Protein AF-A0A958W0D0-F1 (afdb_monomer_lite)

Secondary structure (DSSP, 8-state):
-PPP--TT--HHHHHHHHHHHHHHHHHHHHTSTT-----B-TTT-SBTTTT--HHHHHHHHHHHHHHHHHHHHHHH---HHHHHHHHHHHH-SSTT--SS-SS--HHHHHHHTTS--EEETTS-EESS--SSS-EEEPPPBTTB--

Radius of gyration: 18.26 Å; chains: 1; bounding box: 52×35×47 Å

Sequence (146 aa):
MKKLKIEDSSYGELFHSLLVSVYEEYVGTFEKDGAVPLVKDPMLGNNVAKFWTRAEFETFMRRIEESKNWAAKALETEDEATAIELWQKVFNEDEGEEYFPTTVDEVLKSILTRGSIFVSRTGNISGQKPLSEKALESPKHRYFGG

Foldseek 3Di:
DPDQPPPQDFPLRSVLVVLVVVLVQCVVQLPDPFGDDADADPPPRHRPRPPDGNVNRVVVNVLSVLLSVLSVVLQVDPDPQSNQVSVCSNPPPDPPDPPGDNDCDVVNVVLQALAWWWAFPVGDIGSDQDPPGDTDIGRDDPRGHD

Structure (mmCIF, N/CA/C/O backbone):
data_AF-A0A958W0D0-F1
#
_entry.id   AF-A0A958W0D0-F1
#
loop_
_atom_site.group_PDB
_atom_site.id
_atom_site.type_symbol
_atom_site.label_atom_id
_atom_site.label_alt_id
_atom_site.label_comp_id
_atom_site.label_asym_id
_atom_site.label_entity_id
_atom_site.label_seq_id
_atom_site.pdbx_PDB_ins_code
_atom_site.Cartn_x
_atom_site.Cartn_y
_atom_site.Cartn_z
_atom_site.occupancy
_atom_site.B_iso_or_equiv
_atom_site.auth_seq_id
_atom_site.auth_comp_id
_atom_site.auth_asym_id
_atom_site.auth_atom_id
_atom_site.pdbx_PDB_model_num
ATOM 1 N N . MET A 1 1 ? -5.419 -14.238 7.331 1.00 47.53 1 MET A N 1
ATOM 2 C CA . MET A 1 1 ? -4.106 -13.709 6.913 1.00 47.53 1 MET A CA 1
ATOM 3 C C . MET A 1 1 ? -3.398 -14.724 6.017 1.00 47.53 1 MET A C 1
ATOM 5 O O . MET A 1 1 ? -2.933 -15.758 6.496 1.00 47.53 1 MET A O 1
ATOM 9 N N . LYS A 1 2 ? -3.391 -14.488 4.701 1.00 49.97 2 LYS A N 1
ATOM 10 C CA . LYS A 1 2 ? -2.638 -15.309 3.741 1.00 49.97 2 LYS A CA 1
ATOM 11 C C . LYS A 1 2 ? -1.147 -15.029 3.970 1.00 49.97 2 LYS A C 1
ATOM 13 O O . LYS A 1 2 ? -0.759 -13.872 4.077 1.00 49.97 2 LYS A O 1
ATOM 18 N N . LYS A 1 3 ? -0.310 -16.060 4.126 1.00 57.03 3 LYS A N 1
ATOM 19 C CA . LYS A 1 3 ? 1.137 -15.847 4.296 1.00 57.03 3 LYS A CA 1
ATOM 20 C C . LYS A 1 3 ? 1.705 -15.244 3.010 1.00 57.03 3 LYS A C 1
ATOM 22 O O . LYS A 1 3 ? 1.501 -15.822 1.942 1.00 57.03 3 LYS A O 1
ATOM 27 N N . LEU A 1 4 ? 2.418 -14.122 3.130 1.00 58.56 4 LEU A N 1
ATOM 28 C CA . LEU A 1 4 ? 3.234 -13.575 2.048 1.00 58.56 4 LEU A CA 1
ATOM 29 C C . LEU A 1 4 ? 4.242 -14.652 1.633 1.00 58.56 4 LEU A C 1
ATOM 31 O O . LEU A 1 4 ? 5.027 -15.121 2.460 1.00 58.56 4 LEU A O 1
ATOM 35 N N . LYS A 1 5 ? 4.180 -15.092 0.376 1.00 61.25 5 LYS A N 1
ATOM 36 C CA . LYS A 1 5 ? 5.195 -15.978 -0.194 1.00 61.25 5 LYS A CA 1
ATOM 37 C C . LYS A 1 5 ? 6.357 -15.094 -0.615 1.00 61.25 5 LYS A C 1
ATOM 39 O O . LYS A 1 5 ? 6.271 -14.413 -1.622 1.00 61.25 5 LYS A O 1
ATOM 44 N N . ILE A 1 6 ? 7.379 -15.025 0.229 1.00 63.78 6 ILE A N 1
ATOM 45 C CA . ILE A 1 6 ? 8.530 -14.142 0.003 1.00 63.78 6 ILE A CA 1
ATOM 46 C C . ILE A 1 6 ? 9.465 -14.738 -1.054 1.00 63.78 6 ILE A C 1
ATOM 48 O O . ILE A 1 6 ? 10.073 -14.015 -1.833 1.00 63.78 6 ILE A O 1
ATOM 52 N N . GLU A 1 7 ? 9.548 -16.065 -1.086 1.00 65.38 7 GLU A N 1
ATOM 53 C CA . GLU A 1 7 ? 10.337 -16.815 -2.055 1.00 65.38 7 GLU A CA 1
ATOM 54 C C . GLU A 1 7 ? 9.701 -16.668 -3.451 1.00 65.38 7 GLU A C 1
ATOM 56 O O . GLU A 1 7 ? 8.486 -16.815 -3.603 1.00 65.38 7 GLU A O 1
ATOM 61 N N . ASP A 1 8 ? 10.526 -16.313 -4.438 1.00 68.12 8 ASP A N 1
ATOM 62 C CA . ASP A 1 8 ? 10.200 -16.150 -5.866 1.00 68.12 8 ASP A CA 1
ATOM 63 C C . ASP A 1 8 ? 9.255 -14.998 -6.263 1.00 68.12 8 ASP A C 1
ATOM 65 O O . ASP A 1 8 ? 8.892 -14.894 -7.433 1.00 68.12 8 ASP A O 1
ATOM 69 N N . SER A 1 9 ? 8.880 -14.105 -5.340 1.00 74.00 9 SER A N 1
ATOM 70 C CA . SER A 1 9 ? 8.062 -12.927 -5.675 1.00 74.00 9 SER A CA 1
ATOM 71 C C . SER A 1 9 ? 8.916 -11.697 -5.978 1.00 74.00 9 SER A C 1
ATOM 73 O O . SER A 1 9 ? 9.853 -11.368 -5.247 1.00 74.00 9 SER A O 1
ATOM 75 N N . SER A 1 10 ? 8.544 -10.964 -7.022 1.00 83.38 10 SER A N 1
ATOM 76 C CA . SER A 1 10 ? 9.090 -9.640 -7.318 1.00 83.38 10 SER A CA 1
ATOM 77 C C . SER A 1 10 ? 8.717 -8.618 -6.239 1.00 83.38 10 SER A C 1
ATOM 79 O O . SER A 1 10 ? 7.717 -8.768 -5.534 1.00 83.38 10 SER A O 1
ATOM 81 N N . TYR A 1 11 ? 9.472 -7.519 -6.132 1.00 85.75 11 TYR A N 1
ATOM 82 C CA . TYR A 1 11 ? 9.112 -6.436 -5.207 1.00 85.75 11 TYR A CA 1
ATOM 83 C C . TYR A 1 11 ? 7.728 -5.842 -5.495 1.00 85.75 11 TYR A C 1
ATOM 85 O O . TYR A 1 11 ? 7.007 -5.519 -4.553 1.00 85.75 11 TYR A O 1
ATOM 93 N N . GLY A 1 12 ? 7.328 -5.762 -6.768 1.00 90.00 12 GLY A N 1
ATOM 94 C CA . GLY A 1 12 ? 5.984 -5.322 -7.147 1.00 90.00 12 GLY A CA 1
ATOM 95 C C . GLY A 1 12 ? 4.894 -6.254 -6.606 1.00 90.00 12 GLY A C 1
ATOM 96 O O . GLY A 1 12 ? 3.917 -5.789 -6.019 1.00 90.00 12 GLY A O 1
ATOM 97 N N . GLU A 1 13 ? 5.085 -7.571 -6.718 1.00 89.94 13 GLU A N 1
ATOM 98 C CA . GLU A 1 13 ? 4.149 -8.573 -6.183 1.00 89.94 13 GLU A CA 1
ATOM 99 C C . GLU A 1 13 ? 4.112 -8.578 -4.653 1.00 89.94 13 GLU A C 1
ATOM 101 O O . GLU A 1 13 ? 3.032 -8.693 -4.063 1.00 89.94 13 GLU A O 1
ATOM 106 N N . LEU A 1 14 ? 5.265 -8.419 -3.998 1.00 91.12 14 LEU A N 1
ATOM 107 C CA . LEU A 1 14 ? 5.350 -8.310 -2.540 1.00 91.12 14 LEU A CA 1
ATOM 108 C C . LEU A 1 14 ? 4.633 -7.062 -2.033 1.00 91.12 14 LEU A C 1
ATOM 110 O O . LEU A 1 14 ? 3.876 -7.144 -1.065 1.00 91.12 14 LEU A O 1
ATOM 114 N N . PHE A 1 15 ? 4.831 -5.925 -2.699 1.00 92.94 15 PHE A N 1
ATOM 115 C CA . PHE A 1 15 ? 4.182 -4.672 -2.339 1.00 92.94 15 PHE A CA 1
ATOM 116 C C . PHE A 1 15 ? 2.665 -4.735 -2.555 1.00 92.94 15 PHE A C 1
ATOM 118 O O . PHE A 1 15 ? 1.903 -4.406 -1.647 1.00 92.94 15 PHE A O 1
ATOM 125 N N . HIS A 1 16 ? 2.205 -5.252 -3.699 1.00 94.88 16 HIS A N 1
ATOM 126 C CA . HIS A 1 16 ? 0.779 -5.497 -3.922 1.00 94.88 16 HIS A CA 1
ATOM 127 C C . HIS A 1 16 ? 0.196 -6.433 -2.850 1.00 94.88 16 HIS A C 1
ATOM 129 O O . HIS A 1 16 ? -0.845 -6.140 -2.262 1.00 94.88 16 HIS A O 1
ATOM 135 N N . SER A 1 17 ? 0.893 -7.523 -2.523 1.00 93.88 17 SER A N 1
ATOM 136 C CA . SER A 1 17 ? 0.440 -8.474 -1.501 1.00 93.88 17 SER A CA 1
ATOM 137 C C . SER A 1 17 ? 0.396 -7.861 -0.096 1.00 93.88 17 SER A C 1
ATOM 139 O O . SER A 1 17 ? -0.485 -8.208 0.698 1.00 93.88 17 SER A O 1
ATOM 141 N N . LEU A 1 18 ? 1.310 -6.939 0.221 1.00 95.00 18 LEU A N 1
ATOM 142 C CA . LEU A 1 18 ? 1.271 -6.148 1.451 1.00 95.00 18 LEU A CA 1
ATOM 143 C C . LEU A 1 18 ? 0.008 -5.278 1.497 1.00 95.00 18 LEU A C 1
ATOM 145 O O . LEU A 1 18 ? -0.720 -5.342 2.485 1.00 95.00 18 LEU A O 1
ATOM 149 N N . LEU A 1 19 ? -0.289 -4.530 0.429 1.00 97.00 19 LEU A N 1
ATOM 150 C CA . LEU A 1 19 ? -1.492 -3.692 0.343 1.00 97.00 19 LEU A CA 1
ATOM 151 C C . LEU A 1 19 ? -2.780 -4.512 0.486 1.00 97.00 19 LEU A C 1
ATOM 153 O O . LEU A 1 19 ? -3.673 -4.128 1.240 1.00 97.00 19 LEU A O 1
ATOM 157 N N . VAL A 1 20 ? -2.856 -5.669 -0.182 1.00 96.62 20 VAL A N 1
ATOM 158 C CA . VAL A 1 20 ? -3.970 -6.620 -0.029 1.00 96.62 20 VAL A CA 1
ATOM 159 C C . VAL A 1 20 ? -4.110 -7.048 1.430 1.00 96.62 20 VAL A C 1
ATOM 161 O O . VAL A 1 20 ? -5.204 -6.981 1.982 1.00 96.62 20 VAL A O 1
ATOM 164 N N . SER A 1 21 ? -3.006 -7.439 2.069 1.00 95.75 21 SER A N 1
ATOM 165 C CA . SER A 1 21 ? -3.019 -7.925 3.453 1.00 95.75 21 SER A CA 1
ATOM 166 C C . SER A 1 21 ? -3.483 -6.849 4.436 1.00 95.75 21 SER A C 1
ATOM 168 O O . SER A 1 21 ? -4.270 -7.140 5.331 1.00 95.75 21 SER A O 1
ATOM 170 N N . VAL A 1 22 ? -3.031 -5.604 4.256 1.00 95.88 22 VAL A N 1
ATOM 171 C CA . VAL A 1 22 ? -3.467 -4.460 5.072 1.00 95.88 22 VAL A CA 1
ATOM 172 C C . VAL A 1 22 ? -4.955 -4.180 4.862 1.00 95.88 22 VAL A C 1
ATOM 174 O O . VAL A 1 22 ? -5.684 -4.006 5.837 1.00 95.88 22 VAL A O 1
ATOM 177 N N . TYR A 1 23 ? -5.426 -4.169 3.611 1.00 96.94 23 TYR A N 1
ATOM 178 C CA . TYR A 1 23 ? -6.838 -3.944 3.305 1.00 96.94 23 TYR A CA 1
ATOM 179 C C . TYR A 1 23 ? -7.731 -5.017 3.941 1.00 96.94 23 TYR A C 1
ATOM 181 O O . TYR A 1 23 ? -8.692 -4.689 4.632 1.00 96.94 23 TYR A O 1
ATOM 189 N N . GLU A 1 24 ? -7.399 -6.297 3.747 1.00 96.62 24 GLU A N 1
ATOM 190 C CA . GLU A 1 24 ? -8.164 -7.428 4.285 1.00 96.62 24 GLU A CA 1
ATOM 191 C C . 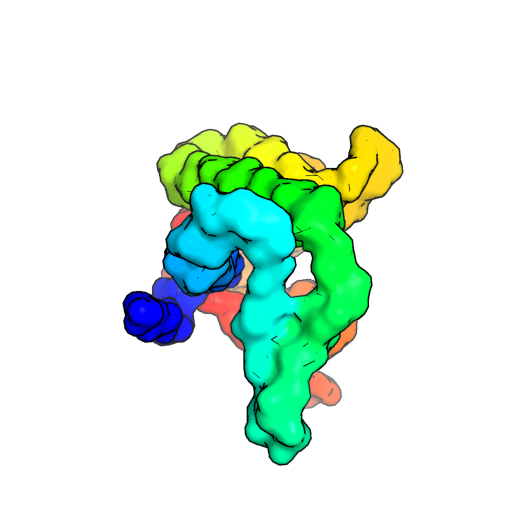GLU A 1 24 ? -8.213 -7.433 5.818 1.00 96.62 24 GLU A C 1
ATOM 193 O O . GLU A 1 24 ? -9.247 -7.771 6.393 1.00 96.62 24 GLU A O 1
ATOM 198 N N . GLU A 1 25 ? -7.122 -7.045 6.484 1.00 95.62 25 GLU A N 1
ATOM 199 C CA . GLU A 1 25 ? -7.065 -6.970 7.949 1.00 95.62 25 GLU A CA 1
ATOM 200 C C . GLU A 1 25 ? -8.042 -5.921 8.503 1.00 95.62 25 GLU A C 1
ATOM 202 O O . GLU A 1 25 ? -8.691 -6.141 9.529 1.00 95.62 25 GLU A O 1
ATOM 207 N N . TYR A 1 26 ? -8.175 -4.780 7.820 1.00 96.44 26 TYR A N 1
ATOM 208 C CA . TYR A 1 26 ? -8.872 -3.618 8.367 1.00 96.44 26 TYR A CA 1
ATOM 209 C C . TYR A 1 26 ? -10.241 -3.324 7.748 1.00 96.44 26 TYR A C 1
ATOM 211 O O . TYR A 1 26 ? -11.013 -2.597 8.376 1.00 96.44 26 TYR A O 1
ATOM 219 N N . VAL A 1 27 ? -10.606 -3.919 6.606 1.00 96.31 27 VAL A N 1
ATOM 220 C CA . VAL A 1 27 ? -11.892 -3.655 5.926 1.00 96.31 27 VAL A CA 1
ATOM 221 C C . VAL A 1 27 ? -13.104 -3.918 6.828 1.00 96.31 27 VAL A C 1
ATOM 223 O O . VAL A 1 27 ? -13.973 -3.063 6.960 1.00 96.31 27 VAL A O 1
ATOM 226 N N . GLY A 1 28 ? -13.115 -5.022 7.582 1.00 95.75 28 GLY A N 1
ATOM 227 C CA . GLY A 1 28 ? -14.219 -5.317 8.506 1.00 95.75 28 GLY A CA 1
ATOM 228 C C . GLY A 1 28 ? -14.299 -4.367 9.712 1.00 95.75 28 GLY A C 1
ATOM 229 O O . GLY A 1 28 ? -15.337 -4.272 10.367 1.00 95.75 28 GLY A O 1
ATOM 230 N N . THR A 1 29 ? -13.209 -3.664 10.041 1.00 94.38 29 THR A N 1
ATOM 231 C CA . THR A 1 29 ? -13.227 -2.578 11.037 1.00 94.38 29 THR A CA 1
ATOM 232 C C . THR A 1 29 ? -13.698 -1.276 10.399 1.00 94.38 29 THR A C 1
ATOM 234 O O . THR A 1 29 ? -14.484 -0.554 11.002 1.00 94.38 29 THR A O 1
ATOM 237 N N . PHE A 1 30 ? -13.260 -0.999 9.175 1.00 95.06 30 PHE A N 1
ATOM 238 C CA . PHE A 1 30 ? -13.639 0.174 8.392 1.00 95.06 30 PHE A CA 1
ATOM 239 C C . PHE A 1 30 ? -15.153 0.262 8.132 1.00 95.06 30 PHE A C 1
ATOM 241 O O . PHE A 1 30 ? -15.730 1.344 8.252 1.00 95.06 30 PHE A O 1
ATOM 248 N N . GLU A 1 31 ? -15.813 -0.872 7.888 1.00 94.31 31 GLU A N 1
ATOM 249 C CA . GLU A 1 31 ? -17.270 -0.960 7.686 1.00 94.31 31 GLU A CA 1
ATOM 250 C C . GLU A 1 31 ? -18.103 -0.619 8.936 1.00 94.31 31 GLU A C 1
ATOM 252 O O . GLU A 1 31 ? -19.304 -0.369 8.835 1.00 94.31 31 GLU A O 1
ATOM 257 N N . LYS A 1 32 ? -17.494 -0.598 10.127 1.00 94.88 32 LYS A N 1
ATOM 258 C CA . LYS A 1 32 ? -18.187 -0.243 11.372 1.00 94.88 32 LYS A CA 1
ATOM 259 C C . LYS A 1 32 ? -18.182 1.265 11.563 1.00 94.88 32 LYS A C 1
ATOM 261 O O . LYS A 1 32 ? -17.135 1.899 11.443 1.00 94.88 32 LYS A O 1
ATOM 266 N N . ASP A 1 33 ? -19.330 1.821 11.930 1.00 90.69 33 ASP A N 1
ATOM 267 C CA . ASP A 1 33 ? -19.461 3.255 12.177 1.00 90.69 33 ASP A CA 1
ATOM 268 C C . ASP A 1 33 ? -18.576 3.723 13.348 1.00 90.69 33 ASP A C 1
ATOM 270 O O . ASP A 1 33 ? -18.448 3.038 14.366 1.00 90.69 33 ASP A O 1
ATOM 274 N N . GLY A 1 34 ? -17.915 4.869 13.173 1.00 89.69 34 GLY A N 1
ATOM 275 C CA . GLY A 1 34 ? -17.024 5.483 14.167 1.00 89.69 34 GLY A CA 1
ATOM 276 C C . GLY A 1 34 ? -15.771 4.683 14.556 1.00 89.69 34 GLY A C 1
ATOM 277 O O . GLY A 1 34 ? -15.014 5.128 15.419 1.00 89.69 34 GLY A O 1
ATOM 278 N N . ALA A 1 35 ? -15.523 3.517 13.953 1.00 92.38 35 ALA A N 1
ATOM 279 C CA . ALA A 1 35 ? -14.394 2.665 14.313 1.00 92.38 35 ALA A CA 1
ATOM 280 C C . ALA A 1 35 ? -13.055 3.184 13.760 1.00 92.38 35 ALA A C 1
ATOM 282 O O . ALA A 1 35 ? -13.011 3.831 12.711 1.00 92.38 35 ALA A O 1
ATOM 283 N N . VAL A 1 36 ? -11.972 2.839 14.461 1.00 93.94 36 VAL A N 1
ATOM 284 C CA . VAL A 1 36 ? -10.562 3.132 14.137 1.00 93.94 36 VAL A CA 1
ATOM 285 C C . VAL A 1 36 ? -9.738 1.839 14.245 1.00 93.94 36 VAL A C 1
ATOM 287 O O . VAL A 1 36 ? -10.174 0.907 14.934 1.00 93.94 36 VAL A O 1
ATOM 290 N N . PRO A 1 37 ? -8.572 1.721 13.583 1.00 94.75 37 PRO A N 1
ATOM 291 C CA . PRO A 1 37 ? -7.854 0.457 13.527 1.00 94.75 37 PRO A CA 1
ATOM 292 C C . PRO A 1 37 ? -7.175 0.136 14.862 1.00 94.75 37 PRO A C 1
ATOM 294 O O . PRO A 1 37 ? -6.713 1.014 15.598 1.00 94.75 37 PRO A O 1
ATOM 297 N N . LEU A 1 38 ? -7.077 -1.161 15.154 1.00 93.62 38 LEU A N 1
ATOM 298 C CA . LEU A 1 38 ? -6.260 -1.682 16.244 1.00 93.62 38 LEU A CA 1
ATOM 299 C C . LEU A 1 38 ? -4.951 -2.223 15.667 1.00 93.62 38 LEU A C 1
ATOM 301 O O . LEU A 1 38 ? -4.914 -3.312 15.098 1.00 93.62 38 LEU A O 1
ATOM 305 N N . VAL A 1 39 ? -3.869 -1.474 15.851 1.00 92.62 39 VAL A N 1
ATOM 306 C CA . VAL A 1 39 ? -2.509 -1.902 15.516 1.00 92.62 39 VAL A CA 1
ATOM 307 C C . VAL A 1 39 ? -1.802 -2.213 16.827 1.00 92.62 39 VAL A C 1
ATOM 309 O O . VAL A 1 39 ? -1.440 -1.304 17.570 1.00 92.62 39 VAL A O 1
ATOM 312 N N . LYS A 1 40 ? -1.647 -3.495 17.161 1.00 91.94 40 LYS A N 1
ATOM 313 C CA . LYS A 1 40 ? -1.011 -3.885 18.425 1.00 91.94 40 LYS A CA 1
ATOM 314 C C . LYS A 1 40 ? 0.485 -3.599 18.383 1.00 91.94 40 LYS A C 1
ATOM 316 O O . LYS A 1 40 ? 1.183 -4.059 17.484 1.00 91.94 40 LYS A O 1
ATOM 321 N N . ASP A 1 41 ? 0.968 -2.901 19.399 1.00 92.00 41 ASP A N 1
ATOM 322 C CA . ASP A 1 41 ? 2.388 -2.774 19.680 1.00 92.00 41 ASP A CA 1
ATOM 323 C C . ASP A 1 41 ? 2.956 -4.171 20.004 1.00 92.00 41 ASP A C 1
ATOM 325 O O . ASP A 1 41 ? 2.457 -4.832 20.924 1.00 92.00 41 ASP A O 1
ATOM 329 N N . PRO A 1 42 ? 3.976 -4.643 19.266 1.00 89.00 42 PRO A N 1
ATOM 330 C CA . PRO A 1 42 ? 4.520 -5.987 19.432 1.00 89.00 42 PRO A CA 1
ATOM 331 C C . PRO A 1 42 ? 5.269 -6.191 20.759 1.00 89.00 42 PRO A C 1
ATOM 333 O O . PRO A 1 42 ? 5.503 -7.336 21.141 1.00 89.00 42 PRO A O 1
ATOM 336 N N . MET A 1 43 ? 5.648 -5.118 21.460 1.00 90.50 43 MET A N 1
ATOM 337 C CA . MET A 1 43 ? 6.371 -5.174 22.734 1.00 90.50 43 MET A CA 1
ATOM 338 C C . MET A 1 43 ? 5.495 -4.756 23.918 1.00 90.50 43 MET A C 1
ATOM 340 O O . MET A 1 43 ? 5.526 -5.403 24.962 1.00 90.50 43 MET A O 1
ATOM 344 N N . LEU A 1 44 ? 4.722 -3.677 23.771 1.00 88.44 44 LEU A N 1
ATOM 345 C CA . LEU A 1 44 ? 3.976 -3.050 24.868 1.00 88.44 44 LEU A CA 1
ATOM 346 C C . LEU A 1 44 ? 2.476 -3.372 24.858 1.00 88.44 44 LEU A C 1
ATOM 348 O O . LEU A 1 44 ? 1.775 -3.018 25.803 1.00 88.44 44 LEU A O 1
ATOM 352 N N . GLY A 1 45 ? 1.957 -4.001 23.798 1.00 85.00 45 GLY A N 1
ATOM 353 C CA . GLY A 1 45 ? 0.552 -4.416 23.683 1.00 85.00 45 GLY A CA 1
ATOM 354 C C . GLY A 1 45 ? -0.473 -3.283 23.523 1.00 85.00 45 GLY A C 1
ATOM 355 O O . GLY A 1 45 ? -1.660 -3.556 23.350 1.00 85.00 45 GLY A O 1
ATOM 356 N N . ASN A 1 46 ? -0.041 -2.020 23.553 1.00 89.75 46 ASN A N 1
ATOM 357 C CA . ASN A 1 46 ? -0.895 -0.854 23.329 1.00 89.75 46 ASN A CA 1
ATOM 358 C C . ASN A 1 46 ? -1.305 -0.720 21.854 1.00 89.75 46 ASN A C 1
ATOM 360 O O . ASN A 1 46 ? -0.640 -1.250 20.969 1.00 89.75 46 ASN A O 1
ATOM 364 N N . ASN A 1 47 ? -2.376 0.030 21.567 1.00 91.94 47 ASN A N 1
ATOM 365 C CA . ASN A 1 47 ? -2.705 0.389 20.186 1.00 91.94 47 ASN A CA 1
ATOM 366 C C . ASN A 1 47 ? -1.773 1.508 19.691 1.00 91.94 47 ASN A C 1
ATOM 368 O O . ASN A 1 47 ? -1.800 2.618 20.228 1.00 91.94 47 ASN A O 1
ATOM 372 N N . VAL A 1 48 ? -0.989 1.234 18.653 1.00 93.69 48 VAL A N 1
ATOM 373 C CA . VAL A 1 48 ? -0.124 2.213 17.979 1.00 93.69 48 VAL A CA 1
ATOM 374 C C . VAL A 1 48 ? -0.963 3.276 17.266 1.00 93.69 48 VAL A C 1
ATOM 376 O O . VAL A 1 48 ? -0.625 4.454 17.302 1.00 93.69 48 VAL A O 1
ATOM 379 N N . ALA A 1 49 ? -2.117 2.895 16.716 1.00 92.69 49 ALA A N 1
ATOM 380 C CA . ALA A 1 49 ? -3.040 3.799 16.030 1.00 92.69 49 ALA A CA 1
ATOM 381 C C . ALA A 1 49 ? -4.044 4.486 16.978 1.00 92.69 49 ALA A C 1
ATOM 383 O O . ALA A 1 49 ? -5.065 5.005 16.539 1.00 92.69 49 ALA A O 1
ATOM 384 N N . LYS A 1 50 ? -3.786 4.515 18.295 1.00 91.44 50 LYS A N 1
ATOM 385 C CA . LYS A 1 50 ? -4.730 5.050 19.301 1.00 91.44 50 LYS A CA 1
ATOM 386 C C . LYS A 1 50 ? -5.117 6.523 19.126 1.00 91.44 50 LYS A C 1
ATOM 388 O O . LYS A 1 50 ? -6.089 6.953 19.733 1.00 91.44 50 LYS A O 1
ATOM 393 N N . PHE A 1 51 ? -4.333 7.291 18.374 1.00 94.00 51 PHE A N 1
ATOM 394 C CA . PHE A 1 51 ? -4.584 8.712 18.125 1.00 94.00 51 PHE A CA 1
ATOM 395 C C . PHE A 1 51 ? -5.254 8.982 16.781 1.00 94.00 51 PHE A C 1
ATOM 397 O O . PHE A 1 51 ? -5.522 10.138 16.478 1.00 94.00 51 PHE A O 1
ATOM 404 N N . TRP A 1 52 ? -5.522 7.945 15.987 1.00 96.06 52 TRP A N 1
ATOM 405 C CA . TRP A 1 52 ? -6.216 8.124 14.724 1.00 96.06 52 TRP A CA 1
ATOM 406 C C . TRP A 1 52 ? -7.668 8.504 14.973 1.00 96.06 52 TRP A C 1
ATOM 408 O O . TRP A 1 52 ? -8.384 7.876 15.754 1.00 96.06 52 TRP A O 1
ATOM 418 N N . THR A 1 53 ? -8.099 9.529 14.262 1.00 96.06 53 THR A N 1
ATOM 419 C CA . THR A 1 53 ? -9.495 9.877 14.066 1.00 96.06 53 THR A CA 1
ATOM 420 C C . THR A 1 53 ? -10.127 8.954 13.027 1.00 96.06 53 THR A C 1
ATOM 422 O O . THR A 1 53 ? -9.450 8.304 12.223 1.00 96.06 53 THR A O 1
ATOM 425 N N . ARG A 1 54 ? -11.464 8.931 12.997 1.00 95.56 54 ARG A N 1
ATOM 426 C CA . ARG A 1 54 ? -12.211 8.229 11.949 1.00 95.56 54 ARG A CA 1
ATOM 427 C C . ARG A 1 54 ? -11.815 8.710 10.546 1.00 95.56 54 ARG A C 1
ATOM 429 O O . ARG A 1 54 ? -11.571 7.883 9.678 1.00 95.56 54 ARG A O 1
ATOM 436 N N . ALA A 1 55 ? -11.699 10.022 10.342 1.00 96.25 55 ALA A N 1
ATOM 437 C CA . ALA A 1 55 ? -11.385 10.612 9.038 1.00 96.25 55 ALA A CA 1
ATOM 438 C C . ALA A 1 55 ? -9.984 10.228 8.521 1.00 96.25 55 ALA A C 1
ATOM 440 O O . ALA A 1 55 ? -9.798 9.985 7.326 1.00 96.25 55 ALA A O 1
ATOM 441 N N . GLU A 1 56 ? -8.996 10.133 9.415 1.00 96.31 56 GLU A N 1
ATOM 442 C CA . GLU A 1 56 ? -7.653 9.654 9.063 1.00 96.31 56 GLU A CA 1
ATOM 443 C C . GLU A 1 56 ? -7.686 8.181 8.655 1.00 96.31 56 GLU A C 1
ATOM 445 O O . GLU A 1 56 ? -7.081 7.808 7.650 1.00 96.31 56 GLU A O 1
ATOM 450 N N . PHE A 1 57 ? -8.454 7.352 9.371 1.00 96.69 57 PHE A N 1
ATOM 451 C CA . PHE A 1 57 ? -8.620 5.951 9.000 1.00 96.69 57 PHE A CA 1
ATOM 452 C C . PHE A 1 57 ? -9.330 5.782 7.651 1.00 96.69 57 PHE A C 1
ATOM 454 O O . PHE A 1 57 ? -8.912 4.956 6.842 1.00 96.69 57 PHE A O 1
ATOM 461 N N . GLU A 1 58 ? -10.359 6.582 7.372 1.00 96.31 58 GLU A N 1
ATOM 462 C CA . GLU A 1 58 ? -11.046 6.576 6.076 1.00 96.31 58 GLU A CA 1
ATOM 463 C C . GLU A 1 58 ? -10.110 6.975 4.936 1.00 96.31 58 GLU A C 1
ATOM 465 O O . GLU A 1 58 ? -10.066 6.308 3.901 1.00 96.31 58 GLU A O 1
ATOM 470 N N . THR A 1 59 ? -9.315 8.025 5.146 1.00 96.06 59 THR A N 1
ATOM 471 C CA . THR A 1 59 ? -8.316 8.471 4.171 1.00 96.06 59 THR A CA 1
ATOM 472 C C . THR A 1 59 ? -7.279 7.381 3.917 1.00 96.06 59 THR A C 1
ATOM 474 O O . THR A 1 59 ? -6.972 7.087 2.762 1.00 96.06 59 THR A O 1
ATOM 477 N N . PHE A 1 60 ? -6.787 6.740 4.979 1.00 95.88 60 PHE A N 1
ATOM 478 C CA . PHE A 1 60 ? -5.856 5.623 4.885 1.00 95.88 60 PHE A CA 1
ATOM 479 C C . PHE A 1 60 ? -6.450 4.449 4.097 1.00 95.88 60 PHE A C 1
ATOM 481 O O . PHE A 1 60 ? -5.842 4.001 3.128 1.00 95.88 60 PHE A O 1
ATOM 488 N N . MET A 1 61 ? -7.649 3.980 4.455 1.00 97.19 61 MET A N 1
ATOM 489 C CA . MET A 1 61 ? -8.287 2.842 3.781 1.00 97.19 61 MET A CA 1
ATOM 490 C C . MET A 1 61 ? -8.575 3.127 2.309 1.00 97.19 61 MET A C 1
ATOM 492 O O . MET A 1 61 ? -8.318 2.262 1.471 1.00 97.19 61 MET A O 1
ATOM 496 N N . ARG A 1 62 ? -9.019 4.348 1.978 1.00 96.44 62 ARG A N 1
ATOM 497 C CA . ARG A 1 62 ? -9.195 4.779 0.586 1.00 96.44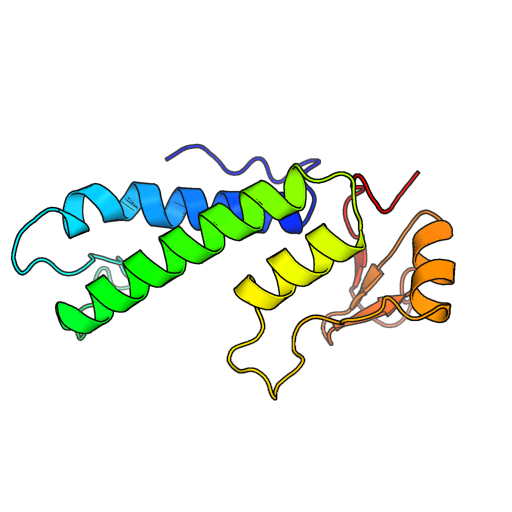 62 ARG A CA 1
ATOM 498 C C . ARG A 1 62 ? -7.881 4.707 -0.191 1.00 96.44 62 ARG A C 1
ATOM 500 O O . ARG A 1 62 ? -7.852 4.128 -1.272 1.00 96.44 62 ARG A O 1
ATOM 507 N N . ARG A 1 63 ? -6.783 5.236 0.363 1.00 95.88 63 ARG A N 1
ATOM 508 C CA . ARG A 1 63 ? -5.463 5.182 -0.291 1.00 95.88 63 ARG A CA 1
ATOM 509 C C . ARG A 1 63 ? -4.946 3.755 -0.449 1.00 95.88 63 ARG A C 1
ATOM 511 O O . ARG A 1 63 ? -4.437 3.416 -1.510 1.00 95.88 63 ARG A O 1
ATOM 518 N N . ILE A 1 64 ? -5.123 2.899 0.557 1.00 97.56 64 ILE A N 1
ATOM 519 C CA . ILE A 1 64 ? -4.765 1.478 0.455 1.00 97.56 64 ILE A CA 1
ATOM 520 C C . ILE A 1 64 ? -5.557 0.795 -0.667 1.00 97.56 64 ILE A C 1
ATOM 522 O O . ILE A 1 64 ? -4.981 0.031 -1.440 1.00 97.56 64 ILE A O 1
ATOM 526 N N . GLU A 1 65 ? -6.857 1.066 -0.786 1.00 97.62 65 GLU A N 1
ATOM 527 C CA . GLU A 1 65 ? -7.703 0.494 -1.835 1.00 97.62 65 GLU A CA 1
ATOM 528 C C . GLU A 1 65 ? -7.301 0.957 -3.240 1.00 97.62 65 GLU A C 1
ATOM 530 O O . GLU A 1 65 ? -7.125 0.124 -4.133 1.00 97.62 65 GLU A O 1
ATOM 535 N N . GLU A 1 66 ? -7.116 2.265 -3.426 1.00 96.88 66 GLU A N 1
ATOM 536 C CA . GLU A 1 66 ? -6.651 2.867 -4.680 1.00 96.88 66 GLU A CA 1
ATOM 537 C C . GLU A 1 66 ? -5.306 2.269 -5.108 1.00 96.88 66 GLU A C 1
ATOM 539 O O . GLU A 1 66 ? -5.203 1.692 -6.196 1.00 96.88 66 GLU A O 1
ATOM 544 N N . SER A 1 67 ? -4.308 2.308 -4.221 1.00 96.81 67 SER A N 1
ATOM 545 C CA . SER A 1 67 ? -2.964 1.803 -4.504 1.00 96.81 67 SER A CA 1
ATOM 546 C C . SER A 1 67 ? -2.950 0.302 -4.766 1.00 96.81 67 SER A C 1
ATOM 548 O O . SER A 1 67 ? -2.241 -0.152 -5.663 1.00 96.81 67 SER A O 1
ATOM 550 N N . LYS A 1 68 ? -3.762 -0.485 -4.044 1.00 96.88 68 LYS A N 1
ATOM 551 C CA . LYS A 1 68 ? -3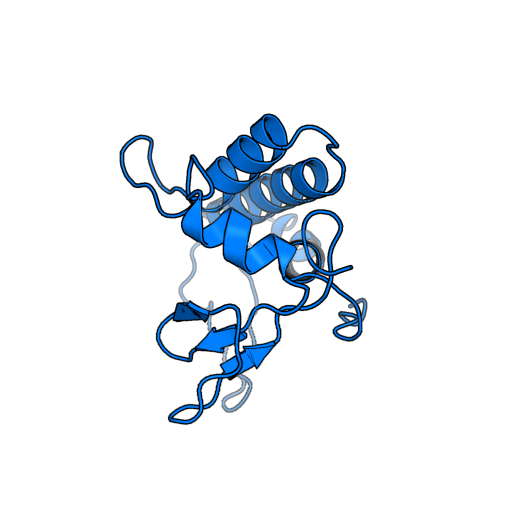.905 -1.929 -4.290 1.00 96.88 68 LYS A CA 1
ATOM 552 C C . LYS A 1 68 ? -4.401 -2.180 -5.712 1.00 96.88 68 LYS A C 1
ATOM 554 O O . LYS A 1 68 ? -3.843 -3.015 -6.420 1.00 96.88 68 LYS A O 1
ATOM 559 N N . ASN A 1 69 ? -5.420 -1.437 -6.141 1.00 97.62 69 ASN A N 1
ATOM 560 C CA . ASN A 1 69 ? -6.013 -1.586 -7.467 1.00 97.62 69 ASN A CA 1
ATOM 561 C C . ASN A 1 69 ? -5.066 -1.127 -8.586 1.00 97.62 69 ASN A C 1
ATOM 563 O O . ASN A 1 69 ? -5.034 -1.751 -9.647 1.00 97.62 69 ASN A O 1
ATOM 567 N N . TRP A 1 70 ? -4.292 -0.059 -8.380 1.00 97.75 70 TRP A N 1
ATOM 568 C CA . TRP A 1 70 ? -3.277 0.368 -9.349 1.00 97.75 70 TRP A CA 1
ATOM 569 C C . TRP A 1 70 ? -2.120 -0.623 -9.443 1.00 97.75 70 TRP A C 1
ATOM 571 O O . TRP A 1 70 ? -1.762 -1.010 -10.552 1.00 97.75 70 TRP A O 1
ATOM 581 N N . ALA A 1 71 ? -1.605 -1.104 -8.308 1.00 96.25 71 ALA A N 1
ATOM 582 C CA . ALA A 1 71 ? -0.542 -2.105 -8.275 1.00 96.25 71 ALA A CA 1
ATOM 583 C C . ALA A 1 71 ? -0.968 -3.416 -8.958 1.00 96.25 71 ALA A C 1
ATOM 585 O O . ALA A 1 71 ? -0.204 -3.968 -9.745 1.00 96.25 71 ALA A O 1
ATOM 586 N N . ALA A 1 72 ? -2.202 -3.882 -8.732 1.00 96.62 72 ALA A N 1
ATOM 587 C CA . ALA A 1 72 ? -2.744 -5.052 -9.427 1.00 96.62 72 ALA A CA 1
ATOM 588 C C . ALA A 1 72 ? -2.720 -4.865 -10.954 1.00 96.62 72 ALA A C 1
ATOM 590 O O . ALA A 1 72 ? -2.162 -5.689 -11.676 1.00 96.62 72 ALA A O 1
ATOM 591 N N . LYS A 1 73 ? -3.235 -3.730 -11.445 1.00 96.88 73 LYS A N 1
ATOM 592 C CA . LYS A 1 73 ? -3.235 -3.407 -12.881 1.00 96.88 73 LYS A CA 1
ATOM 593 C C . LYS A 1 73 ? -1.820 -3.288 -13.454 1.00 96.88 73 LYS A C 1
ATOM 595 O O . LYS A 1 73 ? -1.588 -3.716 -14.580 1.00 96.88 73 LYS A O 1
ATOM 600 N N . ALA A 1 74 ? -0.879 -2.731 -12.691 1.00 94.25 74 ALA A N 1
ATOM 601 C CA . ALA A 1 74 ? 0.509 -2.567 -13.121 1.00 94.25 74 ALA A CA 1
ATOM 602 C C . ALA A 1 74 ? 1.238 -3.913 -13.266 1.00 94.25 74 ALA A C 1
ATOM 604 O O . ALA A 1 74 ? 2.138 -4.049 -14.091 1.00 94.25 74 ALA A O 1
ATOM 605 N N . LEU A 1 75 ? 0.850 -4.911 -12.467 1.00 93.12 75 LEU A N 1
ATOM 606 C CA . LEU A 1 75 ? 1.373 -6.275 -12.559 1.00 93.12 75 LEU A CA 1
ATOM 607 C C . LEU A 1 75 ? 0.728 -7.074 -13.699 1.00 93.12 75 LEU A C 1
ATOM 609 O O . LEU A 1 75 ? 1.366 -7.956 -14.273 1.00 93.12 75 LEU A O 1
ATOM 613 N N . GLU A 1 76 ? -0.532 -6.784 -14.023 1.00 93.81 76 GLU A N 1
ATOM 614 C CA . GLU A 1 76 ? -1.270 -7.470 -15.085 1.00 93.81 76 GLU A CA 1
ATOM 615 C C . GLU A 1 76 ? -0.933 -6.938 -16.480 1.00 93.81 76 GLU A C 1
ATOM 617 O O . GLU A 1 76 ? -0.848 -7.736 -17.414 1.00 93.81 76 GLU 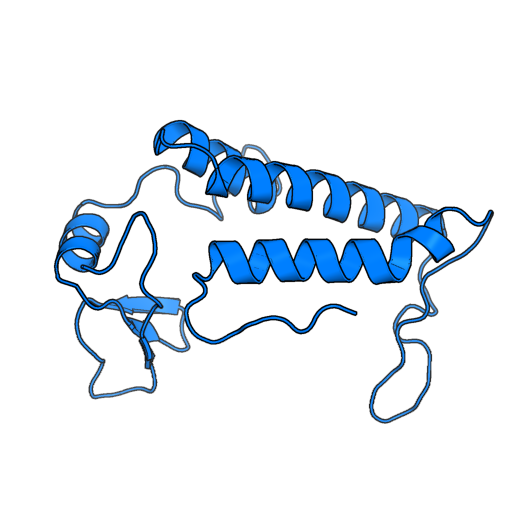A O 1
ATOM 622 N N . THR A 1 77 ? -0.704 -5.628 -16.619 1.00 92.06 77 THR A N 1
ATOM 623 C CA . THR A 1 77 ? -0.430 -4.992 -17.915 1.00 92.06 77 THR A CA 1
ATOM 624 C C . THR A 1 77 ? 0.841 -5.534 -18.580 1.00 92.06 77 THR A C 1
ATOM 626 O O . THR A 1 77 ? 1.821 -5.889 -17.919 1.00 92.06 77 THR A O 1
ATOM 629 N N . GLU A 1 78 ? 0.812 -5.601 -19.911 1.00 88.81 78 GLU A N 1
ATOM 630 C CA . GLU A 1 78 ? 1.960 -5.959 -20.756 1.00 88.81 78 GLU A CA 1
ATOM 631 C C . GLU A 1 78 ? 2.655 -4.720 -21.342 1.00 88.81 78 GLU A C 1
ATOM 633 O O . GLU A 1 78 ? 3.786 -4.814 -21.814 1.00 88.81 78 GLU A O 1
ATOM 638 N N . ASP A 1 79 ? 1.996 -3.557 -21.297 1.00 89.19 79 ASP A N 1
ATOM 639 C CA . ASP A 1 79 ? 2.561 -2.288 -21.749 1.00 89.19 79 ASP A CA 1
ATOM 640 C C . ASP A 1 79 ? 3.375 -1.614 -20.634 1.00 89.19 79 ASP A C 1
ATOM 642 O O . ASP A 1 79 ? 2.831 -1.250 -19.587 1.00 89.19 79 ASP A O 1
ATOM 646 N N . GLU A 1 80 ? 4.677 -1.434 -20.880 1.00 86.25 80 GLU A N 1
ATOM 647 C CA . GLU A 1 80 ? 5.637 -0.844 -19.937 1.00 86.25 80 GLU A CA 1
ATOM 648 C C . GLU A 1 80 ? 5.252 0.593 -19.563 1.00 86.25 80 GLU A C 1
ATOM 650 O O . GLU A 1 80 ? 5.304 0.950 -18.386 1.00 86.25 80 GLU A O 1
ATOM 655 N N . ALA A 1 81 ? 4.807 1.402 -20.531 1.00 87.88 81 ALA A N 1
ATOM 656 C CA . ALA A 1 81 ? 4.413 2.788 -20.279 1.00 87.88 81 ALA A CA 1
ATOM 657 C C . ALA A 1 81 ? 3.199 2.854 -19.341 1.00 87.88 81 ALA A C 1
ATOM 659 O O . ALA A 1 81 ? 3.238 3.532 -18.314 1.00 87.88 81 ALA A O 1
ATOM 660 N N . THR A 1 82 ? 2.167 2.054 -19.620 1.00 89.44 82 THR A N 1
ATOM 661 C CA . THR A 1 82 ? 0.999 1.915 -18.740 1.00 89.44 82 THR A CA 1
ATOM 662 C C . THR A 1 82 ? 1.386 1.403 -17.347 1.00 89.44 82 THR A C 1
ATOM 664 O O . THR A 1 82 ? 0.837 1.866 -16.345 1.00 89.44 82 THR A O 1
ATOM 667 N N . ALA A 1 83 ? 2.331 0.460 -17.246 1.00 91.31 83 ALA A N 1
ATOM 668 C CA . ALA A 1 83 ? 2.808 -0.035 -15.954 1.00 91.31 83 ALA A CA 1
ATOM 669 C C . ALA A 1 83 ? 3.470 1.080 -15.133 1.00 91.31 83 ALA A C 1
ATOM 671 O O . ALA A 1 83 ? 3.187 1.209 -13.941 1.00 91.31 83 ALA A O 1
ATOM 672 N N . ILE A 1 84 ? 4.314 1.897 -15.772 1.00 90.00 84 ILE A N 1
ATOM 673 C CA . ILE A 1 84 ? 4.982 3.044 -15.145 1.00 90.00 84 ILE A CA 1
ATOM 674 C C . ILE A 1 84 ? 3.945 4.054 -14.653 1.00 90.00 84 ILE A C 1
ATOM 676 O O . ILE A 1 84 ? 3.977 4.412 -13.480 1.00 90.00 84 ILE A O 1
ATOM 680 N N . GLU A 1 85 ? 2.977 4.442 -15.486 1.00 91.00 85 GLU A N 1
ATOM 681 C CA . GLU A 1 85 ? 1.921 5.384 -15.089 1.00 91.00 85 GLU A CA 1
ATOM 682 C C . GLU A 1 85 ? 1.115 4.888 -13.877 1.00 91.00 85 GLU A C 1
ATOM 684 O O . GLU A 1 85 ? 0.730 5.664 -12.999 1.00 91.00 85 GLU A O 1
ATOM 689 N N . LEU A 1 86 ? 0.846 3.582 -13.803 1.00 94.25 86 LEU A N 1
ATOM 690 C CA . LEU A 1 86 ? 0.142 2.984 -12.670 1.00 94.25 86 LEU A CA 1
ATOM 691 C C . LEU A 1 86 ? 0.995 2.983 -11.397 1.00 94.25 86 LEU A C 1
ATOM 693 O O . LEU A 1 86 ? 0.463 3.271 -10.326 1.00 94.25 86 LEU A O 1
ATOM 697 N N . TRP A 1 87 ? 2.299 2.712 -11.495 1.00 93.12 87 TRP A N 1
ATOM 698 C CA . TRP A 1 87 ? 3.213 2.810 -10.352 1.00 93.12 87 TRP A CA 1
ATOM 699 C C . TRP A 1 87 ? 3.453 4.254 -9.905 1.00 93.12 87 TRP A C 1
ATOM 701 O O . TRP A 1 87 ? 3.551 4.510 -8.706 1.00 93.12 87 TRP A O 1
ATOM 711 N N . GLN A 1 88 ? 3.453 5.211 -10.828 1.00 91.81 88 GLN A N 1
ATOM 712 C CA . GLN A 1 88 ? 3.511 6.633 -10.500 1.00 91.81 88 GLN A CA 1
ATOM 713 C C . GLN A 1 88 ? 2.290 7.071 -9.692 1.00 91.81 88 GLN A C 1
ATOM 715 O O . GLN A 1 88 ? 2.452 7.770 -8.702 1.00 91.81 88 GLN A O 1
ATOM 720 N N . LYS A 1 89 ? 1.083 6.585 -10.012 1.00 92.00 89 LYS A N 1
ATOM 721 C CA . LYS A 1 89 ? -0.110 6.851 -9.181 1.00 92.00 89 LYS A CA 1
ATOM 722 C C . LYS A 1 89 ? 0.024 6.325 -7.750 1.00 92.00 89 LYS A C 1
ATOM 724 O O . LYS A 1 89 ? -0.595 6.867 -6.844 1.00 92.00 89 LYS A O 1
ATOM 729 N N . VAL A 1 90 ? 0.801 5.260 -7.548 1.00 92.75 90 VAL A N 1
ATOM 730 C CA . VAL A 1 90 ? 1.023 4.653 -6.229 1.00 92.75 90 VAL A CA 1
ATOM 731 C C . VAL A 1 90 ? 2.033 5.443 -5.394 1.00 92.75 90 VAL A C 1
ATOM 733 O O . VAL A 1 90 ? 1.836 5.560 -4.186 1.00 92.75 90 VAL A O 1
ATOM 736 N N . PHE A 1 91 ? 3.117 5.924 -6.008 1.00 90.31 91 PHE A N 1
ATOM 737 C CA . PHE A 1 91 ? 4.280 6.455 -5.285 1.00 90.31 91 PHE A CA 1
ATOM 738 C C . PHE A 1 91 ? 4.491 7.962 -5.412 1.00 90.31 91 PHE A C 1
ATOM 740 O O . PHE A 1 91 ? 5.144 8.537 -4.546 1.00 90.31 91 PHE A O 1
ATOM 747 N N . ASN A 1 92 ? 3.971 8.603 -6.456 1.00 87.69 92 ASN A N 1
ATOM 748 C CA . ASN A 1 92 ? 4.082 10.048 -6.594 1.00 87.69 92 ASN A CA 1
ATOM 749 C C . ASN A 1 92 ? 2.948 10.700 -5.800 1.00 87.69 92 ASN A C 1
ATOM 751 O O . ASN A 1 92 ? 1.777 10.364 -5.986 1.00 87.69 92 ASN A O 1
ATOM 755 N N . GLU A 1 93 ? 3.302 11.601 -4.886 1.00 70.00 93 GLU A N 1
ATOM 756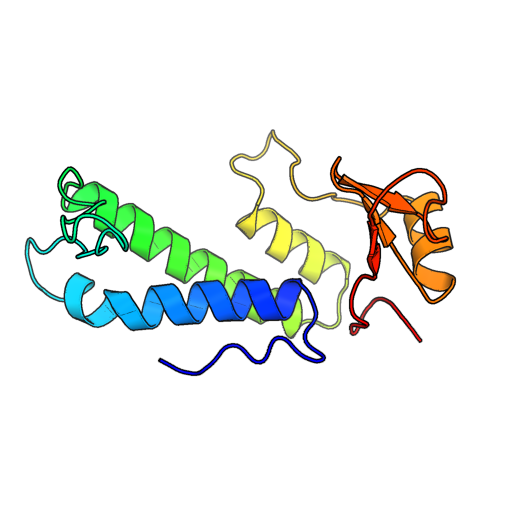 C CA . GLU A 1 93 ? 2.329 12.267 -4.015 1.00 70.00 93 GLU A CA 1
ATOM 757 C C . GLU A 1 93 ? 1.543 13.355 -4.768 1.00 70.00 93 GLU A C 1
ATOM 759 O O . GLU A 1 93 ? 0.334 13.461 -4.567 1.00 70.00 93 GLU A O 1
ATOM 764 N N . ASP A 1 94 ? 2.202 14.077 -5.688 1.00 63.81 94 ASP A N 1
ATOM 765 C CA . ASP A 1 94 ? 1.661 15.194 -6.477 1.00 63.81 94 ASP A CA 1
ATOM 766 C C . ASP A 1 94 ? 2.271 15.245 -7.899 1.00 63.81 94 ASP A C 1
ATOM 768 O O . ASP A 1 94 ? 3.343 14.692 -8.146 1.00 63.81 94 ASP A O 1
ATOM 772 N N . GLU A 1 95 ? 1.637 15.970 -8.837 1.00 59.44 95 GLU A N 1
ATOM 773 C CA . GLU A 1 95 ? 2.079 16.136 -10.246 1.00 59.44 95 GLU A CA 1
ATOM 774 C C . GLU A 1 95 ? 3.493 16.748 -10.420 1.00 59.44 95 GLU A C 1
ATOM 776 O O . GLU A 1 95 ? 3.994 16.827 -11.541 1.00 59.44 95 GLU A O 1
ATOM 781 N N . GLY A 1 96 ? 4.141 17.190 -9.337 1.00 57.94 96 GLY A N 1
ATOM 782 C CA . GLY A 1 96 ? 5.454 17.844 -9.353 1.00 57.94 96 GLY A CA 1
ATOM 783 C C . GLY A 1 96 ? 6.603 17.062 -8.711 1.00 57.94 96 GLY A C 1
ATOM 784 O O . GLY A 1 96 ? 7.748 17.489 -8.858 1.00 57.94 96 GLY A O 1
ATOM 785 N N . GLU A 1 97 ? 6.337 15.950 -8.016 1.00 66.06 97 GLU A N 1
ATOM 786 C CA . GLU A 1 97 ? 7.374 15.167 -7.329 1.00 66.06 97 GLU A CA 1
ATOM 787 C C . GLU A 1 97 ? 7.506 13.762 -7.928 1.00 66.06 97 GLU A C 1
ATOM 789 O O . GLU A 1 97 ? 6.610 12.921 -7.839 1.00 66.06 97 GLU A O 1
ATOM 794 N N . GLU A 1 98 ? 8.655 13.510 -8.558 1.00 73.31 98 GLU A N 1
ATOM 795 C CA . GLU A 1 98 ? 8.977 12.231 -9.187 1.00 73.31 98 GLU A CA 1
ATOM 796 C C . GLU A 1 98 ? 9.696 11.315 -8.187 1.00 73.31 98 GLU A C 1
ATOM 798 O O . GLU A 1 98 ? 10.921 11.337 -8.059 1.00 73.31 98 GLU A O 1
ATOM 803 N N . TYR A 1 99 ? 8.925 10.494 -7.471 1.00 78.50 99 TYR A N 1
ATOM 804 C CA . TYR A 1 99 ? 9.464 9.419 -6.631 1.00 78.50 99 TYR A CA 1
ATOM 805 C C . TYR A 1 99 ? 9.641 8.118 -7.415 1.00 78.50 99 TYR A C 1
ATOM 807 O O . TYR A 1 99 ? 10.571 7.351 -7.155 1.00 78.50 99 TYR A O 1
ATOM 815 N N . PHE A 1 100 ? 8.757 7.870 -8.385 1.00 81.94 100 PHE A N 1
ATOM 816 C CA . PHE A 1 100 ? 8.850 6.748 -9.309 1.00 81.94 100 PHE A CA 1
ATOM 817 C C . PHE A 1 100 ? 9.251 7.231 -10.710 1.00 81.94 100 PHE A C 1
ATOM 819 O O . PHE A 1 100 ? 8.578 8.109 -11.262 1.00 81.94 100 PHE A O 1
ATOM 826 N N . PRO A 1 101 ? 10.313 6.656 -11.306 1.00 79.88 101 PRO A N 1
ATOM 827 C CA . PRO A 1 101 ? 10.895 7.170 -12.538 1.00 79.88 101 PRO A CA 1
ATOM 828 C C . PRO A 1 101 ? 9.929 7.056 -13.721 1.00 79.88 101 PRO A C 1
ATOM 830 O O . PRO A 1 101 ? 9.290 6.024 -13.922 1.00 79.88 101 PRO A O 1
ATOM 833 N N . THR A 1 102 ? 9.885 8.099 -14.545 1.00 77.88 102 THR A N 1
ATOM 834 C CA . THR A 1 102 ? 9.106 8.160 -15.794 1.00 77.88 102 THR A CA 1
ATOM 835 C C . THR A 1 102 ? 9.801 7.407 -16.926 1.00 77.88 102 THR A C 1
ATOM 837 O O . THR A 1 102 ? 9.166 6.888 -17.841 1.00 77.88 102 THR A O 1
ATOM 840 N N . THR A 1 103 ? 11.129 7.320 -16.856 1.00 70.94 103 THR A N 1
ATOM 841 C CA . THR A 1 103 ? 11.950 6.554 -17.789 1.00 70.94 103 THR A CA 1
ATOM 842 C C . THR A 1 103 ? 12.971 5.736 -17.027 1.00 70.94 103 THR A C 1
ATOM 844 O O . THR A 1 103 ? 13.696 6.257 -16.179 1.00 70.94 103 THR A O 1
ATOM 847 N N . VAL A 1 104 ? 13.091 4.463 -17.380 1.00 67.25 104 VAL A N 1
ATOM 848 C CA . VAL A 1 104 ? 14.216 3.644 -16.939 1.00 67.25 104 VAL A CA 1
ATOM 849 C C . VAL A 1 104 ? 15.441 4.073 -17.754 1.00 67.25 104 VAL A C 1
ATOM 851 O O . VAL A 1 104 ? 15.471 3.835 -18.963 1.00 67.25 104 VAL A O 1
ATOM 854 N N . ASP A 1 105 ? 16.408 4.739 -17.110 1.00 65.50 105 ASP A N 1
ATOM 855 C CA . ASP A 1 105 ? 17.666 5.207 -17.723 1.00 65.50 105 ASP A CA 1
ATOM 856 C C . ASP A 1 105 ? 18.313 4.084 -18.559 1.00 65.50 105 ASP A C 1
ATOM 858 O O . ASP A 1 105 ? 18.266 2.912 -18.178 1.00 65.50 105 ASP A O 1
ATOM 862 N N . GLU A 1 106 ? 18.926 4.409 -19.698 1.00 59.59 106 GLU A N 1
ATOM 863 C CA . GLU A 1 106 ? 19.651 3.446 -20.536 1.00 59.59 106 GLU A CA 1
ATOM 864 C C . GLU A 1 106 ? 20.722 2.681 -19.745 1.00 59.59 106 GLU A C 1
ATOM 866 O O . GLU A 1 106 ? 20.932 1.486 -19.972 1.00 59.59 106 GLU A O 1
ATOM 871 N N . VAL A 1 107 ? 21.350 3.332 -18.760 1.00 55.00 107 VAL A N 1
ATOM 872 C CA . VAL A 1 107 ? 22.296 2.695 -17.838 1.00 55.00 107 VAL A CA 1
ATOM 873 C C . VAL A 1 107 ? 21.589 1.639 -16.994 1.00 55.00 107 VAL A C 1
ATOM 875 O O . VAL A 1 107 ? 22.078 0.510 -16.905 1.00 55.00 107 VAL A O 1
ATOM 878 N N . LEU A 1 108 ? 20.411 1.956 -16.448 1.00 64.00 108 LEU A N 1
ATOM 879 C CA . LEU A 1 108 ? 19.562 0.991 -15.753 1.00 64.00 108 LEU A CA 1
ATOM 880 C C . LEU A 1 108 ? 19.148 -0.128 -16.707 1.00 64.00 108 LEU A C 1
ATOM 882 O O . LEU A 1 108 ? 19.435 -1.276 -16.406 1.00 64.00 108 LEU A O 1
ATOM 886 N N . LYS A 1 109 ? 18.611 0.155 -17.898 1.00 64.50 109 LYS A N 1
ATOM 887 C CA . LYS A 1 109 ? 18.271 -0.879 -18.900 1.00 64.50 109 LYS A CA 1
ATOM 888 C C . LYS A 1 109 ? 19.457 -1.802 -19.211 1.00 64.50 109 LYS A C 1
ATOM 890 O O . LYS A 1 109 ? 19.294 -3.022 -19.292 1.00 64.50 109 LYS A O 1
ATOM 895 N N . SER A 1 110 ? 20.669 -1.254 -19.310 1.00 60.38 110 SER A N 1
ATOM 896 C CA . SER A 1 110 ? 21.894 -2.031 -19.546 1.00 60.38 110 SER A CA 1
ATOM 897 C C . SER A 1 110 ? 22.313 -2.902 -18.353 1.00 60.38 110 SER A C 1
ATOM 899 O O . SER A 1 110 ? 22.905 -3.963 -18.538 1.00 60.38 110 SER A O 1
ATOM 901 N N . ILE A 1 111 ? 22.010 -2.470 -17.127 1.00 61.38 111 ILE A N 1
ATOM 902 C CA . ILE A 1 111 ? 22.229 -3.230 -15.891 1.00 61.38 111 ILE A CA 1
ATOM 903 C C . ILE A 1 111 ? 21.165 -4.326 -15.757 1.00 61.38 111 ILE A C 1
ATOM 905 O O . ILE A 1 111 ? 21.486 -5.475 -15.462 1.00 61.38 111 ILE A O 1
ATOM 909 N N . LEU A 1 112 ? 19.913 -3.980 -16.044 1.00 61.19 112 LEU A N 1
ATOM 910 C CA . LEU A 1 112 ? 18.731 -4.826 -15.926 1.00 61.19 112 LEU A CA 1
ATOM 911 C C . LEU A 1 112 ? 18.755 -6.006 -16.921 1.00 61.19 112 LEU A C 1
ATOM 913 O O . LEU A 1 112 ? 18.291 -7.100 -16.605 1.00 61.19 112 LEU A O 1
ATOM 917 N N . THR A 1 113 ? 19.372 -5.822 -18.092 1.00 62.12 113 THR A N 1
ATOM 918 C CA . THR A 1 113 ? 19.567 -6.872 -19.113 1.00 62.12 113 THR A CA 1
ATOM 919 C C . THR A 1 113 ? 20.700 -7.857 -18.799 1.00 62.12 113 THR A C 1
ATOM 921 O O . THR A 1 113 ? 20.772 -8.914 -19.424 1.00 62.12 113 THR A O 1
ATOM 924 N N . ARG A 1 114 ? 21.580 -7.569 -17.826 1.00 61.91 114 ARG A N 1
ATOM 925 C CA . ARG A 1 114 ? 22.734 -8.430 -17.473 1.00 61.91 114 ARG A CA 1
ATOM 926 C C . ARG A 1 114 ? 22.407 -9.568 -16.498 1.00 61.91 114 ARG A C 1
ATOM 928 O O . ARG A 1 114 ? 23.300 -10.341 -16.162 1.00 61.91 114 ARG A O 1
ATOM 935 N N . GLY A 1 115 ? 21.148 -9.706 -16.081 1.00 58.06 115 GLY A N 1
ATOM 936 C CA . GLY A 1 115 ? 20.628 -10.901 -15.403 1.00 58.06 115 GLY A CA 1
ATOM 937 C C . GLY A 1 115 ? 20.568 -10.836 -13.874 1.00 58.06 115 GLY A C 1
ATOM 938 O O . GLY A 1 115 ? 19.641 -11.407 -13.309 1.00 58.06 115 GLY A O 1
ATOM 939 N N . SER A 1 116 ? 21.460 -10.090 -13.214 1.00 67.88 116 SER A N 1
ATOM 940 C CA . SER A 1 116 ? 21.425 -9.892 -11.755 1.00 67.88 116 SER A CA 1
ATOM 941 C C . SER A 1 116 ? 21.581 -8.419 -11.397 1.00 67.88 116 SER A C 1
ATOM 943 O O . SER A 1 116 ? 22.530 -7.757 -11.818 1.00 67.88 116 SER A O 1
ATOM 945 N N . ILE A 1 117 ? 20.655 -7.917 -10.585 1.00 74.44 117 ILE A N 1
ATOM 946 C CA . ILE A 1 117 ? 20.634 -6.538 -10.096 1.00 74.44 117 ILE A CA 1
ATOM 947 C C . ILE A 1 117 ? 20.797 -6.586 -8.588 1.00 74.44 117 ILE A C 1
ATOM 949 O O . ILE A 1 117 ? 20.146 -7.385 -7.924 1.00 74.44 117 ILE A O 1
ATOM 953 N N . PHE A 1 118 ? 21.636 -5.721 -8.041 1.00 76.56 118 PHE A N 1
ATOM 954 C CA . PHE A 1 118 ? 21.857 -5.606 -6.610 1.00 76.56 118 PHE A CA 1
ATOM 955 C C . PHE A 1 118 ? 21.446 -4.218 -6.137 1.00 76.56 118 PHE A C 1
ATOM 957 O O . PHE A 1 118 ? 21.804 -3.220 -6.760 1.00 76.56 118 PHE A O 1
ATOM 964 N N . VAL A 1 119 ? 20.714 -4.162 -5.025 1.00 75.19 119 VAL A N 1
ATOM 965 C CA . VAL A 1 119 ? 20.316 -2.919 -4.358 1.00 75.19 119 VAL A CA 1
ATOM 966 C C . VAL A 1 119 ? 21.098 -2.793 -3.058 1.00 75.19 119 VAL A C 1
ATOM 968 O O . VAL A 1 119 ? 21.046 -3.678 -2.193 1.00 75.19 119 VAL A O 1
ATOM 971 N N . SER A 1 120 ? 21.861 -1.710 -2.925 1.00 78.06 120 SER A N 1
ATOM 972 C CA . SER A 1 120 ? 22.600 -1.409 -1.703 1.00 78.06 120 SER A CA 1
ATOM 973 C C . SER A 1 120 ? 21.692 -0.896 -0.588 1.00 78.06 120 SER A C 1
ATOM 975 O O . SER A 1 120 ? 20.548 -0.498 -0.801 1.00 78.06 120 SER A O 1
ATOM 977 N N . ARG A 1 121 ? 22.230 -0.824 0.633 1.00 70.69 121 ARG A N 1
ATOM 978 C CA . ARG A 1 121 ? 21.523 -0.225 1.780 1.00 70.69 121 ARG A CA 1
ATOM 979 C C . ARG A 1 121 ? 21.237 1.268 1.622 1.00 70.69 121 ARG A C 1
ATOM 981 O O . ARG A 1 121 ? 20.399 1.786 2.350 1.00 70.69 121 ARG A O 1
ATOM 988 N N . THR A 1 122 ? 21.940 1.946 0.721 1.00 72.88 122 THR A N 1
ATOM 989 C CA . THR A 1 122 ? 21.744 3.368 0.417 1.00 72.88 122 THR A CA 1
ATOM 990 C C . THR A 1 122 ? 20.851 3.586 -0.804 1.00 72.88 122 THR A C 1
ATOM 992 O O . THR A 1 122 ? 20.689 4.726 -1.220 1.00 72.88 122 THR A O 1
ATOM 995 N N . GLY A 1 123 ? 20.291 2.520 -1.389 1.00 65.31 123 GLY A N 1
ATOM 996 C CA . GLY A 1 123 ? 19.423 2.606 -2.566 1.00 65.31 123 GLY A CA 1
ATOM 997 C C . GLY A 1 123 ? 20.163 2.676 -3.905 1.00 65.31 123 GLY A C 1
ATOM 998 O O . GLY A 1 123 ? 19.532 2.934 -4.924 1.00 65.31 123 GLY A O 1
ATOM 999 N N . ASN A 1 124 ? 21.477 2.424 -3.938 1.00 74.00 124 ASN A N 1
ATOM 1000 C CA . ASN A 1 124 ? 22.218 2.366 -5.199 1.00 74.00 124 ASN A CA 1
ATOM 1001 C C . ASN A 1 124 ? 21.958 1.032 -5.907 1.00 74.00 124 ASN A C 1
ATOM 1003 O O . ASN A 1 124 ? 21.979 -0.024 -5.270 1.00 74.00 124 ASN A O 1
ATOM 1007 N N . ILE A 1 125 ? 21.761 1.085 -7.225 1.00 71.38 125 ILE A N 1
ATOM 1008 C CA . ILE A 1 125 ? 21.483 -0.083 -8.066 1.00 71.38 125 ILE A CA 1
ATOM 1009 C C . ILE A 1 125 ? 22.735 -0.430 -8.880 1.00 71.38 125 ILE A C 1
ATOM 1011 O O . ILE A 1 125 ? 23.300 0.431 -9.553 1.00 71.38 125 ILE A O 1
ATOM 1015 N N . SER A 1 126 ? 23.170 -1.693 -8.844 1.00 73.31 126 SER A N 1
ATOM 1016 C CA . SER A 1 126 ? 24.340 -2.169 -9.595 1.00 73.31 126 SER A CA 1
ATOM 1017 C C . SER A 1 126 ? 24.102 -3.523 -10.264 1.00 73.31 126 SER A C 1
ATOM 1019 O O . SER A 1 126 ? 23.435 -4.397 -9.724 1.00 73.31 126 SER A O 1
ATOM 1021 N N . GLY A 1 127 ? 24.708 -3.734 -11.437 1.00 72.81 127 GLY A N 1
ATOM 1022 C CA . GLY A 1 127 ? 24.675 -5.030 -12.143 1.00 72.81 127 GLY A CA 1
ATOM 1023 C C . GLY A 1 127 ? 25.682 -6.060 -11.625 1.00 72.81 127 GLY A C 1
ATOM 1024 O O . GLY A 1 127 ? 25.831 -7.137 -12.190 1.00 72.81 127 GLY A O 1
ATOM 1025 N N . GLN A 1 128 ? 26.437 -5.709 -10.585 1.00 73.81 128 GLN A N 1
ATOM 1026 C CA . GLN A 1 128 ? 27.385 -6.586 -9.907 1.00 73.81 128 GLN A CA 1
ATOM 1027 C C . GLN A 1 128 ? 27.236 -6.405 -8.406 1.00 73.81 128 GLN A C 1
ATOM 1029 O O . GLN A 1 128 ? 27.001 -5.289 -7.936 1.00 73.81 128 GLN A O 1
ATOM 1034 N N . LYS A 1 129 ? 27.414 -7.495 -7.658 1.00 76.88 129 LYS A N 1
ATOM 1035 C CA . LYS A 1 129 ? 27.390 -7.463 -6.200 1.00 76.88 129 LYS A CA 1
ATOM 1036 C C . LYS A 1 129 ? 28.508 -6.538 -5.696 1.00 76.88 129 LYS A C 1
ATOM 1038 O O . LYS A 1 129 ? 29.677 -6.839 -5.950 1.00 76.88 129 LYS A O 1
ATOM 1043 N N . PRO A 1 130 ? 28.186 -5.443 -4.987 1.00 71.06 130 PRO A N 1
ATOM 1044 C CA . PRO A 1 130 ? 29.193 -4.556 -4.424 1.00 71.06 130 PRO A CA 1
ATOM 1045 C C . PRO A 1 130 ? 30.124 -5.324 -3.479 1.00 71.06 130 PRO A C 1
ATOM 1047 O O . PRO A 1 130 ? 29.667 -6.069 -2.612 1.00 71.06 130 PRO A O 1
ATOM 1050 N N . LEU A 1 131 ? 31.438 -5.146 -3.638 1.00 71.88 131 LEU A N 1
ATOM 1051 C CA . LEU A 1 131 ? 32.441 -5.786 -2.775 1.00 71.88 131 LEU A CA 1
ATOM 1052 C C . LEU A 1 131 ? 32.529 -5.124 -1.391 1.00 71.88 131 LEU A C 1
ATOM 1054 O O . LEU A 1 131 ? 32.923 -5.766 -0.420 1.00 71.88 131 LEU A O 1
ATOM 1058 N N . SER A 1 132 ? 32.180 -3.840 -1.306 1.00 75.50 132 SER A N 1
ATOM 1059 C CA . SER A 1 132 ? 32.360 -2.993 -0.123 1.00 75.50 132 SER A CA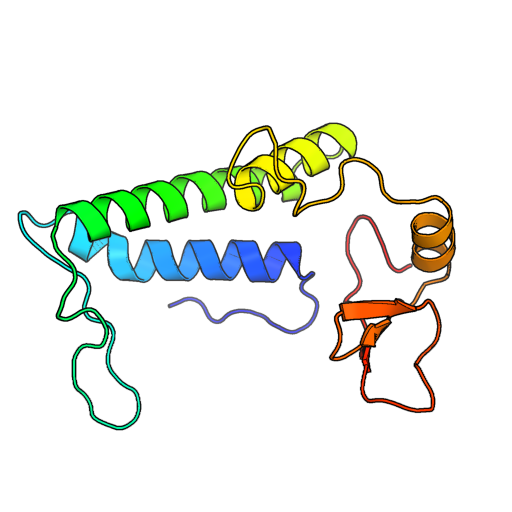 1
ATOM 1060 C C . SER A 1 132 ? 31.147 -2.938 0.806 1.00 75.50 132 SER A C 1
ATOM 1062 O O . SER A 1 132 ? 31.259 -2.408 1.910 1.00 75.50 132 SER A O 1
ATOM 1064 N N . GLU A 1 133 ? 29.990 -3.467 0.401 1.00 75.88 133 GLU A N 1
ATOM 1065 C CA . GLU A 1 133 ? 28.753 -3.332 1.170 1.00 75.88 133 GLU A CA 1
ATOM 1066 C C . GLU A 1 133 ? 27.797 -4.517 1.009 1.00 75.88 133 GLU A C 1
ATOM 1068 O O . GLU A 1 133 ? 27.853 -5.294 0.057 1.00 75.88 133 GLU A O 1
ATOM 1073 N N . LYS A 1 134 ? 26.885 -4.658 1.976 1.00 75.44 134 LYS A N 1
ATOM 1074 C CA . LYS A 1 134 ? 25.785 -5.619 1.873 1.00 75.44 134 LYS A CA 1
ATOM 1075 C C . LYS A 1 134 ? 24.771 -5.091 0.862 1.00 75.44 134 LYS A C 1
ATOM 1077 O O . LYS A 1 134 ? 24.156 -4.059 1.114 1.00 75.44 134 LYS A O 1
ATOM 1082 N N . ALA A 1 135 ? 24.560 -5.846 -0.208 1.00 77.06 135 ALA A N 1
ATOM 1083 C CA . ALA A 1 135 ? 23.515 -5.597 -1.189 1.00 77.06 135 ALA A CA 1
ATOM 1084 C C . ALA A 1 135 ? 22.595 -6.813 -1.321 1.00 77.06 135 ALA A C 1
ATOM 1086 O O . ALA A 1 135 ? 23.035 -7.955 -1.139 1.00 77.06 135 ALA A O 1
ATOM 1087 N N . LEU A 1 136 ? 21.326 -6.546 -1.608 1.00 76.88 136 LEU A N 1
ATOM 1088 C CA . LEU A 1 136 ? 20.307 -7.556 -1.871 1.00 76.88 136 LEU A CA 1
ATOM 1089 C C . LEU A 1 136 ? 20.195 -7.757 -3.374 1.00 76.88 136 LEU A C 1
ATOM 1091 O O . LEU A 1 136 ? 20.100 -6.782 -4.113 1.00 76.88 136 LEU A O 1
ATOM 1095 N N . GLU A 1 137 ? 20.220 -9.010 -3.814 1.00 77.94 137 GLU A N 1
ATOM 1096 C CA . GLU A 1 137 ? 19.894 -9.330 -5.198 1.00 77.94 137 GLU A CA 1
ATOM 1097 C C . GLU A 1 137 ? 18.392 -9.131 -5.407 1.00 77.94 137 GLU A C 1
ATOM 1099 O O . GLU A 1 137 ? 17.581 -9.625 -4.620 1.00 77.94 137 GLU A O 1
ATOM 1104 N N . SER A 1 138 ? 18.033 -8.375 -6.439 1.00 70.38 138 SER A N 1
ATOM 1105 C CA . SER A 1 138 ? 16.649 -8.200 -6.847 1.00 70.38 138 SER A CA 1
ATOM 1106 C C . SER A 1 138 ? 16.109 -9.544 -7.337 1.00 70.38 138 SER A C 1
ATOM 1108 O O . SER A 1 138 ? 16.730 -10.148 -8.216 1.00 70.38 138 SER A O 1
ATOM 1110 N N . PRO A 1 139 ? 14.953 -10.006 -6.830 1.00 68.62 139 PRO A N 1
ATOM 1111 C CA . PRO A 1 139 ? 14.289 -11.185 -7.368 1.00 68.62 139 PRO A CA 1
ATOM 1112 C C . PRO A 1 139 ? 14.007 -11.024 -8.865 1.00 68.62 139 PRO A C 1
ATOM 1114 O O . PRO A 1 139 ? 13.750 -9.910 -9.339 1.00 68.62 139 PRO A O 1
ATOM 1117 N N . LYS A 1 140 ? 14.025 -12.141 -9.599 1.00 67.88 140 LYS A N 1
ATOM 1118 C CA . LYS A 1 140 ? 13.605 -12.168 -11.005 1.00 67.88 140 LYS A CA 1
ATOM 1119 C C . LYS A 1 140 ? 12.137 -11.760 -11.117 1.00 67.88 140 LYS A C 1
ATOM 1121 O O . LYS A 1 140 ? 11.328 -12.104 -10.257 1.00 67.88 140 LYS A O 1
ATOM 1126 N N . HIS A 1 141 ? 11.782 -11.057 -12.184 1.00 64.38 141 HIS A N 1
ATOM 1127 C CA . HIS A 1 141 ? 10.400 -10.695 -12.482 1.00 64.38 141 HIS A CA 1
ATOM 1128 C C . HIS A 1 141 ? 10.177 -10.476 -13.978 1.00 64.38 141 HIS A C 1
ATOM 1130 O O . HIS A 1 141 ? 11.117 -10.467 -14.762 1.00 64.38 141 HIS A O 1
ATOM 1136 N N . ARG A 1 142 ? 8.918 -10.270 -14.389 1.00 64.25 142 ARG A N 1
ATOM 1137 C CA . ARG A 1 142 ? 8.511 -10.209 -15.809 1.00 64.25 142 ARG A CA 1
ATOM 1138 C C . ARG A 1 142 ? 9.375 -9.289 -16.682 1.00 64.25 142 ARG A C 1
ATOM 1140 O O . ARG A 1 142 ? 9.611 -9.609 -17.840 1.00 64.25 142 ARG A O 1
ATOM 1147 N N . TYR A 1 143 ? 9.824 -8.165 -16.132 1.00 58.75 143 TYR A N 1
ATOM 1148 C CA . TYR A 1 143 ? 10.620 -7.187 -16.864 1.00 58.75 143 TYR A CA 1
ATOM 1149 C C . TYR A 1 143 ? 12.134 -7.431 -16.735 1.00 58.75 143 TYR A C 1
ATOM 1151 O O . TYR A 1 143 ? 12.857 -7.066 -17.657 1.00 58.75 143 TYR A O 1
ATOM 1159 N N . PHE A 1 144 ? 12.627 -8.061 -15.652 1.00 57.28 144 PHE A N 1
ATOM 1160 C CA . PHE A 1 144 ? 14.066 -8.177 -15.355 1.00 57.28 144 PHE A CA 1
ATOM 1161 C C . PHE A 1 144 ? 14.473 -9.555 -14.789 1.00 57.28 144 PHE A C 1
ATOM 1163 O O . PHE A 1 144 ? 13.785 -10.125 -13.947 1.00 57.28 144 PHE A O 1
ATOM 1170 N N . GLY A 1 145 ? 15.657 -10.043 -15.179 1.00 53.72 145 GLY A N 1
ATOM 1171 C CA . GLY A 1 145 ? 16.236 -11.308 -14.698 1.00 53.72 145 GLY A CA 1
ATOM 1172 C C . GLY A 1 145 ? 15.841 -12.519 -15.552 1.00 53.72 145 GLY A C 1
ATOM 1173 O O . GLY A 1 145 ? 14.793 -13.119 -15.331 1.00 53.72 145 GLY A O 1
ATOM 1174 N N . GLY A 1 146 ? 16.695 -12.874 -16.521 1.00 45.62 146 GLY A N 1
ATOM 1175 C CA . GLY A 1 146 ? 16.599 -14.120 -17.304 1.00 45.62 146 GLY A CA 1
ATOM 1176 C C . GLY A 1 146 ? 16.936 -15.352 -16.478 1.00 45.62 146 GLY A C 1
ATOM 1177 O O . GLY A 1 146 ? 17.750 -15.237 -15.538 1.00 45.62 146 GLY A O 1
#

pLDDT: mean 82.14, std 14.22, range [45.62, 97.75]